Protein AF-A0A6N7IHX2-F1 (afdb_monomer_lite)

Structure (mmCIF, N/CA/C/O backbone):
data_AF-A0A6N7IHX2-F1
#
_entry.id   AF-A0A6N7IHX2-F1
#
loop_
_atom_site.group_PDB
_atom_site.id
_atom_site.type_symbol
_atom_site.label_atom_id
_atom_site.label_alt_id
_atom_site.label_comp_id
_atom_site.label_asym_id
_atom_site.label_entity_id
_atom_site.label_seq_id
_atom_site.pdbx_PDB_ins_code
_atom_site.Cartn_x
_atom_site.Cartn_y
_atom_site.Cartn_z
_atom_site.occupancy
_atom_site.B_iso_or_equiv
_atom_site.auth_seq_id
_atom_site.auth_comp_id
_atom_site.auth_asym_id
_atom_site.auth_atom_id
_atom_site.pdbx_PDB_model_num
ATOM 1 N N . MET A 1 1 ? -8.504 -2.794 29.189 1.00 53.91 1 MET A N 1
ATOM 2 C CA . MET A 1 1 ? -8.283 -3.549 27.932 1.00 53.91 1 MET A CA 1
ATOM 3 C C . MET A 1 1 ? -8.823 -2.789 26.723 1.00 53.91 1 MET A C 1
ATOM 5 O O . MET A 1 1 ? -8.096 -2.718 25.749 1.00 53.91 1 MET A O 1
ATOM 9 N N . ALA A 1 2 ? -10.017 -2.180 26.789 1.00 63.09 2 ALA A N 1
ATOM 10 C CA . ALA A 1 2 ? -10.610 -1.434 25.668 1.00 63.09 2 ALA A CA 1
ATOM 11 C C . ALA A 1 2 ? -9.820 -0.176 25.232 1.00 63.09 2 ALA A C 1
ATOM 13 O O . ALA A 1 2 ? -9.639 0.032 24.038 1.00 63.09 2 ALA A O 1
ATOM 14 N N . ASP A 1 3 ? -9.262 0.602 26.170 1.00 72.31 3 ASP A N 1
ATOM 15 C CA . ASP A 1 3 ? -8.580 1.868 25.829 1.00 72.31 3 ASP A CA 1
ATOM 16 C C . ASP A 1 3 ? -7.305 1.686 24.990 1.00 72.31 3 ASP A C 1
ATOM 18 O O . ASP A 1 3 ? -7.047 2.465 24.078 1.00 72.31 3 ASP A O 1
ATOM 22 N N . GLY A 1 4 ? -6.524 0.632 25.259 1.00 78.69 4 GLY A N 1
ATOM 23 C CA . GLY A 1 4 ? -5.329 0.318 24.468 1.00 78.69 4 GLY A CA 1
ATOM 24 C C . GLY A 1 4 ? -5.679 -0.104 23.041 1.00 78.69 4 GLY A C 1
ATOM 25 O O . GLY A 1 4 ? -5.053 0.346 22.093 1.00 78.69 4 GLY A O 1
ATOM 26 N N . PHE A 1 5 ? -6.748 -0.887 22.881 1.00 79.62 5 PHE A N 1
ATOM 27 C CA . PHE A 1 5 ? -7.206 -1.339 21.568 1.00 79.62 5 PHE A CA 1
ATOM 28 C C . PHE A 1 5 ? -7.808 -0.201 20.728 1.00 79.62 5 PHE A C 1
ATOM 30 O O . PHE A 1 5 ? -7.641 -0.168 19.510 1.00 79.62 5 PHE A O 1
ATOM 37 N N . ARG A 1 6 ? -8.478 0.764 21.375 1.00 81.56 6 ARG A N 1
ATOM 38 C CA . ARG A 1 6 ? -8.948 1.992 20.720 1.00 81.56 6 ARG A CA 1
ATOM 39 C C . ARG A 1 6 ? -7.772 2.809 20.176 1.00 81.56 6 ARG A C 1
ATOM 41 O O . ARG A 1 6 ? -7.803 3.190 19.009 1.00 81.56 6 ARG A O 1
ATOM 48 N N . ALA A 1 7 ? -6.731 2.999 20.988 1.00 83.62 7 ALA A N 1
ATOM 49 C CA . ALA A 1 7 ? -5.510 3.682 20.567 1.00 83.62 7 ALA A CA 1
ATOM 50 C C . ALA A 1 7 ? -4.804 2.947 19.413 1.00 83.62 7 ALA A C 1
ATOM 52 O O . ALA A 1 7 ? -4.333 3.587 18.479 1.00 83.62 7 ALA A O 1
ATOM 53 N N . ASP A 1 8 ? -4.783 1.611 19.420 1.00 83.81 8 ASP A N 1
ATOM 54 C CA . ASP A 1 8 ? -4.231 0.824 18.311 1.00 83.81 8 ASP A CA 1
ATOM 55 C C . ASP A 1 8 ? -5.012 1.034 17.003 1.00 83.81 8 ASP A C 1
ATOM 57 O O . ASP A 1 8 ? -4.409 1.162 15.939 1.00 83.81 8 ASP A O 1
ATOM 61 N N . CYS A 1 9 ? -6.344 1.127 17.062 1.00 84.31 9 CYS A N 1
ATOM 62 C CA . CYS A 1 9 ? -7.169 1.422 15.886 1.00 84.31 9 CYS A CA 1
ATOM 63 C C . CYS A 1 9 ? -6.901 2.830 15.335 1.00 84.31 9 CYS A C 1
ATOM 65 O O . CYS A 1 9 ? -6.774 3.002 14.125 1.00 84.31 9 CYS A O 1
ATOM 67 N N . GLU A 1 10 ? -6.784 3.829 16.211 1.00 87.00 10 GLU A N 1
ATOM 68 C CA . GLU A 1 10 ? -6.427 5.200 15.822 1.00 87.00 10 GLU A CA 1
ATOM 69 C C . GLU A 1 10 ? -5.025 5.243 15.191 1.00 87.00 10 GLU A C 1
ATOM 71 O O . GLU A 1 10 ? -4.857 5.795 14.105 1.00 87.00 10 GLU A O 1
ATOM 76 N N . ASN A 1 11 ? -4.052 4.538 15.778 1.00 86.62 11 ASN A N 1
ATOM 77 C CA . ASN A 1 11 ? -2.703 4.403 15.224 1.00 86.62 11 ASN A CA 1
ATOM 78 C C . ASN A 1 11 ? -2.688 3.726 13.843 1.00 86.62 11 ASN A C 1
ATOM 80 O O . ASN A 1 11 ? -1.879 4.095 12.995 1.00 86.62 11 ASN A O 1
ATOM 84 N N . LEU A 1 12 ? -3.556 2.738 13.593 1.00 83.25 12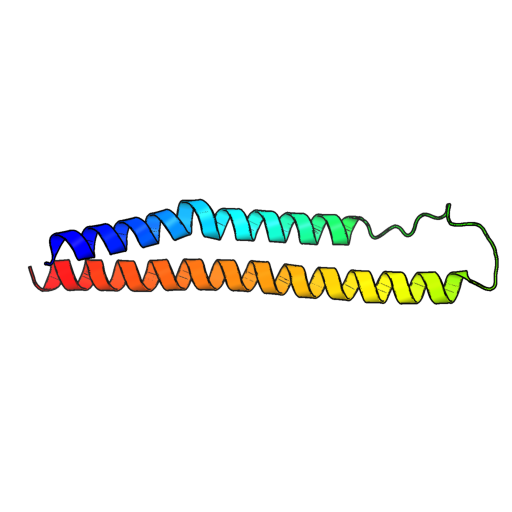 LEU A N 1
ATOM 85 C CA . LEU A 1 12 ? -3.665 2.079 12.284 1.00 83.25 12 LEU A CA 1
ATOM 86 C C . LEU A 1 12 ? -4.240 3.008 11.210 1.00 83.25 12 LEU A C 1
ATOM 88 O O . LEU A 1 12 ? -3.774 2.979 10.067 1.00 83.25 12 LEU A O 1
ATOM 92 N N . ILE A 1 13 ? -5.222 3.837 11.569 1.00 85.38 13 ILE A N 1
ATOM 93 C CA . ILE A 1 13 ? -5.786 4.856 10.673 1.00 85.38 13 ILE A CA 1
ATOM 94 C C . ILE A 1 13 ? -4.714 5.898 10.348 1.00 85.38 13 ILE A C 1
ATOM 96 O O . ILE A 1 13 ? -4.455 6.172 9.172 1.00 85.38 13 ILE A O 1
ATOM 100 N N . ASP A 1 14 ? -4.028 6.405 11.374 1.00 89.31 14 ASP A N 1
ATOM 101 C CA . ASP A 1 14 ? -2.947 7.376 11.215 1.00 89.31 14 ASP A CA 1
ATOM 102 C C . ASP A 1 14 ? -1.792 6.802 10.393 1.00 89.31 14 ASP A C 1
ATOM 104 O O . ASP A 1 14 ? -1.281 7.478 9.500 1.00 89.31 14 ASP A O 1
ATOM 108 N N . PHE A 1 15 ? -1.404 5.546 10.622 1.00 84.44 15 PHE A N 1
ATOM 109 C CA . PHE A 1 15 ? -0.359 4.878 9.849 1.00 84.44 15 PHE A CA 1
ATOM 110 C C . PHE A 1 15 ? -0.737 4.748 8.368 1.00 84.44 15 PHE A C 1
ATOM 112 O O . PHE A 1 15 ? 0.066 5.048 7.480 1.00 84.44 15 PHE A O 1
ATOM 119 N N . SER A 1 16 ? -1.981 4.351 8.097 1.00 82.81 16 SER A N 1
ATOM 120 C CA . SER A 1 16 ? -2.493 4.187 6.734 1.00 82.81 16 SER A CA 1
ATOM 121 C C . SER A 1 16 ? -2.543 5.520 5.985 1.00 82.81 16 SER A C 1
ATOM 123 O O . SER A 1 16 ? -2.140 5.593 4.823 1.00 82.81 16 SER A O 1
ATOM 125 N N . GLY A 1 17 ? -2.980 6.591 6.656 1.00 81.44 17 GLY A N 1
ATOM 126 C CA . GLY A 1 17 ? -3.029 7.940 6.089 1.00 81.44 17 GLY A CA 1
ATOM 127 C C . GLY A 1 17 ? -1.660 8.606 5.940 1.00 81.44 17 GLY A C 1
ATOM 128 O O . GLY A 1 17 ? -1.407 9.255 4.930 1.00 81.44 17 GLY A O 1
ATOM 129 N N . THR A 1 18 ? -0.774 8.434 6.921 1.00 88.00 18 THR A N 1
ATOM 130 C CA . THR A 1 18 ? 0.511 9.152 6.999 1.00 88.00 18 THR A CA 1
ATOM 131 C C . THR A 1 18 ? 1.620 8.470 6.206 1.00 88.00 18 THR A C 1
ATOM 133 O O . THR A 1 18 ? 2.512 9.154 5.715 1.00 88.00 18 THR A O 1
ATOM 136 N N . TYR A 1 19 ? 1.589 7.139 6.074 1.00 83.50 19 TYR A N 1
ATOM 137 C CA . TYR A 1 19 ? 2.693 6.387 5.469 1.00 83.50 19 TYR A CA 1
ATOM 138 C C . TYR A 1 19 ? 2.277 5.583 4.241 1.00 83.50 19 TYR A C 1
ATOM 140 O O . TYR A 1 19 ? 2.921 5.709 3.204 1.00 83.50 19 TYR A O 1
ATOM 148 N N . LEU A 1 20 ? 1.210 4.780 4.314 1.00 79.50 20 LEU A N 1
ATOM 149 C CA . LEU A 1 20 ? 0.868 3.874 3.208 1.00 79.50 20 LEU A CA 1
ATOM 150 C C . LEU A 1 20 ? 0.323 4.606 1.979 1.00 79.50 20 LEU A C 1
ATOM 152 O O . LEU A 1 20 ? 0.772 4.336 0.868 1.00 79.50 20 LEU A O 1
ATOM 156 N N . ARG A 1 21 ? -0.606 5.554 2.164 1.00 85.31 21 ARG A N 1
ATOM 157 C CA . ARG A 1 21 ? -1.164 6.331 1.043 1.00 85.31 21 ARG A CA 1
ATOM 158 C C . ARG A 1 21 ? -0.115 7.218 0.354 1.00 85.31 21 ARG A C 1
ATOM 160 O O . ARG A 1 21 ? -0.059 7.176 -0.874 1.00 85.31 21 ARG A O 1
ATOM 167 N N . PRO A 1 22 ? 0.739 7.973 1.076 1.00 87.62 22 PRO A N 1
ATOM 168 C CA . PRO A 1 22 ? 1.819 8.722 0.437 1.00 87.62 22 PRO A CA 1
ATOM 169 C C . PRO A 1 22 ? 2.809 7.813 -0.288 1.00 87.62 22 PRO A C 1
ATOM 171 O O . PRO A 1 22 ? 3.146 8.087 -1.431 1.00 87.62 22 PRO A O 1
ATOM 174 N N . LEU A 1 23 ? 3.187 6.677 0.311 1.00 82.00 23 LEU A N 1
ATOM 175 C CA . LEU A 1 23 ? 4.084 5.721 -0.339 1.00 82.00 23 LEU A CA 1
ATOM 176 C C . LEU A 1 23 ? 3.485 5.152 -1.635 1.00 82.00 23 LEU A C 1
ATOM 178 O O . LEU A 1 23 ? 4.192 5.025 -2.630 1.00 82.00 23 LEU A O 1
ATOM 182 N N . ALA A 1 24 ? 2.188 4.835 -1.654 1.00 80.31 24 ALA A N 1
ATOM 183 C CA . ALA A 1 24 ? 1.505 4.398 -2.871 1.00 80.31 24 ALA A CA 1
ATOM 184 C C . ALA A 1 24 ? 1.501 5.487 -3.961 1.00 80.31 24 ALA A C 1
ATOM 186 O O . ALA A 1 24 ? 1.685 5.180 -5.142 1.00 80.31 24 ALA A O 1
ATOM 187 N N . SER A 1 25 ? 1.336 6.755 -3.566 1.00 85.19 25 SER A N 1
ATOM 188 C CA . SER A 1 25 ? 1.429 7.907 -4.471 1.00 85.19 25 SER A CA 1
ATOM 189 C C . SER A 1 25 ? 2.833 8.040 -5.060 1.00 85.19 25 SER A C 1
ATOM 191 O O . SER A 1 25 ? 2.971 8.093 -6.279 1.00 85.19 25 SER A O 1
ATOM 193 N N . ASP A 1 26 ? 3.874 7.995 -4.225 1.00 85.69 26 ASP A N 1
ATOM 194 C CA . ASP A 1 26 ? 5.274 8.112 -4.653 1.00 85.69 26 ASP A CA 1
ATOM 195 C C . ASP A 1 26 ? 5.670 6.993 -5.631 1.00 85.69 26 ASP A C 1
ATOM 197 O O . ASP A 1 26 ? 6.370 7.226 -6.623 1.00 85.69 26 ASP A O 1
ATOM 201 N N . VAL A 1 27 ? 5.205 5.763 -5.378 1.00 81.00 27 VAL A N 1
ATOM 202 C CA . VAL A 1 27 ? 5.430 4.621 -6.278 1.00 81.00 27 VAL A CA 1
ATOM 203 C C . VAL A 1 27 ? 4.696 4.824 -7.606 1.00 81.00 27 VAL A C 1
ATOM 205 O O . VAL A 1 27 ? 5.280 4.561 -8.656 1.00 81.00 27 VAL A O 1
ATOM 208 N N . SER A 1 28 ? 3.465 5.344 -7.581 1.00 81.12 28 SER A N 1
ATOM 209 C CA . SER A 1 28 ? 2.695 5.652 -8.798 1.00 81.12 28 SER A CA 1
ATOM 210 C C . SER A 1 28 ? 3.356 6.753 -9.634 1.00 81.12 28 SER A C 1
ATOM 212 O O . SER A 1 28 ? 3.479 6.623 -10.850 1.00 81.12 28 SER A O 1
ATOM 214 N N . GLU A 1 29 ? 3.830 7.825 -8.994 1.00 83.56 29 GLU A N 1
ATOM 215 C CA . GLU A 1 29 ? 4.557 8.913 -9.661 1.00 83.56 29 GLU A CA 1
ATOM 216 C C . GLU A 1 29 ? 5.880 8.423 -10.257 1.00 83.56 29 GLU A C 1
ATOM 218 O O . GLU A 1 29 ? 6.233 8.783 -11.381 1.00 83.56 29 GLU A O 1
ATOM 223 N N . SER A 1 30 ? 6.587 7.546 -9.541 1.00 78.69 30 SER A N 1
ATOM 224 C CA . SER A 1 30 ? 7.812 6.915 -10.039 1.00 78.69 30 SER A CA 1
ATOM 225 C C . SER A 1 30 ? 7.537 6.013 -11.245 1.00 78.69 30 SER A C 1
ATOM 227 O O . SER A 1 30 ? 8.289 6.063 -12.218 1.00 78.69 30 SER A O 1
ATOM 229 N N . ALA A 1 31 ? 6.447 5.236 -11.217 1.00 75.06 31 ALA A N 1
ATOM 230 C CA . ALA A 1 31 ? 6.009 4.419 -12.350 1.00 75.06 31 ALA A CA 1
ATOM 231 C C . ALA A 1 31 ? 5.692 5.285 -13.574 1.00 75.06 31 ALA A C 1
ATOM 233 O O . ALA A 1 31 ? 6.131 4.988 -14.688 1.00 75.06 31 ALA A O 1
ATOM 234 N N . GLN A 1 32 ? 5.002 6.410 -13.361 1.00 75.19 32 GLN A N 1
ATOM 235 C CA . GLN A 1 32 ? 4.709 7.367 -14.422 1.00 75.19 32 GLN A CA 1
ATOM 236 C C . GLN A 1 32 ? 5.989 7.990 -14.992 1.00 75.19 32 GLN A C 1
ATOM 238 O O . GLN A 1 32 ? 6.140 8.053 -16.209 1.00 75.19 32 GLN A O 1
ATOM 243 N N . ALA A 1 33 ? 6.948 8.377 -14.146 1.00 75.44 33 ALA A N 1
ATOM 244 C CA . ALA A 1 33 ? 8.227 8.929 -14.590 1.00 75.44 33 ALA A CA 1
ATOM 245 C C . ALA A 1 33 ? 9.051 7.920 -15.415 1.00 75.44 33 ALA A C 1
ATOM 247 O O . ALA A 1 33 ? 9.679 8.299 -16.405 1.00 75.44 33 ALA A O 1
ATOM 248 N N . VAL A 1 34 ? 9.029 6.633 -15.046 1.00 70.12 34 VAL A N 1
ATOM 249 C CA . VAL A 1 34 ? 9.644 5.550 -15.836 1.00 70.12 34 VAL A CA 1
ATOM 250 C C . VAL A 1 34 ? 8.939 5.383 -17.183 1.00 70.12 34 VAL A C 1
ATOM 252 O O . VAL A 1 34 ? 9.609 5.190 -18.199 1.00 70.12 34 VAL A O 1
ATOM 255 N N . SER A 1 35 ? 7.614 5.528 -17.218 1.00 68.19 35 SER A N 1
ATOM 256 C CA . SER A 1 35 ? 6.852 5.497 -18.468 1.00 68.19 35 SER A CA 1
ATOM 257 C C . SER A 1 35 ? 7.124 6.696 -19.371 1.00 68.19 35 SER A C 1
ATOM 259 O O . SER A 1 35 ? 7.240 6.560 -20.590 1.00 68.19 35 SER A O 1
ATOM 261 N N . ASP A 1 36 ? 7.314 7.875 -18.786 1.00 69.50 36 ASP A N 1
ATOM 262 C CA . ASP A 1 36 ? 7.610 9.103 -19.523 1.00 69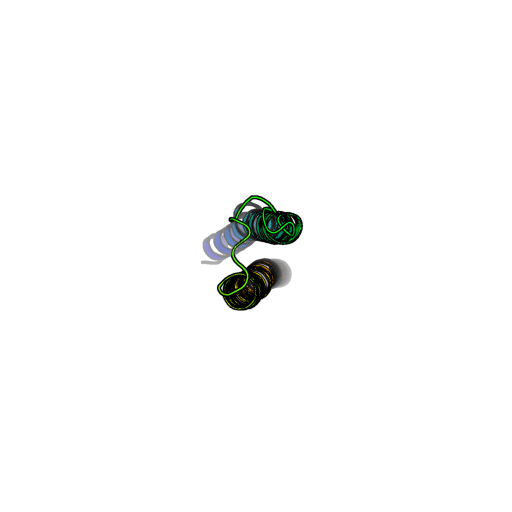.50 36 ASP A CA 1
ATOM 263 C C . ASP A 1 36 ? 9.034 9.107 -20.110 1.00 69.50 36 ASP A C 1
ATOM 265 O O . ASP A 1 36 ? 9.280 9.754 -21.131 1.00 69.50 36 ASP A O 1
ATOM 269 N N . LEU A 1 37 ? 9.958 8.305 -19.560 1.00 66.50 37 LEU A N 1
ATOM 270 C CA . LEU A 1 37 ? 11.294 8.044 -20.126 1.00 66.50 37 LEU A CA 1
ATOM 271 C C . LEU A 1 37 ? 11.270 7.231 -21.441 1.00 66.50 37 LEU A C 1
ATOM 273 O O . LEU A 1 37 ? 12.326 6.819 -21.919 1.00 66.50 37 LEU A O 1
ATOM 277 N N . ARG A 1 38 ? 10.092 7.053 -22.063 1.00 56.22 38 ARG A N 1
ATOM 278 C CA . ARG A 1 38 ? 9.792 6.372 -23.344 1.00 56.22 38 ARG A CA 1
ATOM 279 C C . ARG A 1 38 ? 10.690 6.699 -24.542 1.00 56.22 38 ARG A C 1
ATOM 281 O O . ARG A 1 38 ? 10.560 6.053 -25.583 1.00 56.22 38 ARG A O 1
ATOM 288 N N . THR A 1 39 ? 11.580 7.678 -24.456 1.00 55.44 39 THR A N 1
ATOM 289 C CA . THR A 1 39 ? 12.563 7.949 -25.501 1.00 55.44 39 THR A CA 1
ATOM 290 C C . THR A 1 39 ? 13.819 7.113 -25.273 1.00 55.44 39 THR A C 1
ATOM 292 O O . THR A 1 39 ? 14.721 7.469 -24.517 1.00 55.44 39 THR A O 1
ATOM 295 N N . CYS A 1 40 ? 13.906 5.995 -26.002 1.00 52.50 40 CYS A N 1
ATOM 296 C CA . CYS A 1 40 ? 15.188 5.355 -26.280 1.00 52.50 40 CYS A CA 1
ATOM 297 C C . CYS A 1 40 ? 16.158 6.453 -26.758 1.00 52.50 40 CYS A C 1
ATOM 299 O O . CYS A 1 40 ? 15.819 7.164 -27.711 1.00 52.50 40 CYS A O 1
ATOM 301 N N . PRO A 1 41 ? 17.317 6.666 -26.111 1.00 53.12 41 PRO A N 1
ATOM 302 C CA . PRO A 1 41 ? 18.216 7.717 -26.542 1.00 53.12 41 PRO A CA 1
ATOM 303 C C . PRO A 1 41 ? 18.688 7.382 -27.958 1.00 53.12 41 PRO A C 1
ATOM 305 O O . PRO A 1 41 ? 19.411 6.407 -28.165 1.00 53.12 41 PRO A O 1
ATOM 308 N N . GLU A 1 42 ? 18.325 8.213 -28.939 1.00 53.09 42 GLU A N 1
ATOM 309 C CA . GLU A 1 42 ? 18.824 8.121 -30.324 1.00 53.09 42 GLU A CA 1
ATOM 310 C C . GLU A 1 42 ? 20.369 8.119 -30.392 1.00 53.09 42 GLU A C 1
ATOM 312 O O . GLU A 1 42 ? 20.968 7.783 -31.410 1.00 53.09 42 GLU A O 1
ATOM 317 N N . THR A 1 43 ? 21.031 8.462 -29.284 1.00 51.41 43 THR A N 1
ATOM 318 C CA . THR A 1 43 ? 22.480 8.528 -29.099 1.00 51.41 43 THR A CA 1
ATOM 319 C C . THR A 1 43 ? 23.164 7.181 -28.844 1.00 51.41 43 THR A C 1
ATOM 321 O O . THR A 1 43 ? 24.396 7.144 -28.799 1.00 51.41 43 THR A O 1
ATOM 324 N N . TRP A 1 44 ? 22.434 6.065 -28.718 1.00 54.34 44 TRP A N 1
ATOM 325 C CA . TRP A 1 44 ? 23.033 4.725 -28.616 1.00 54.34 44 TRP A CA 1
ATOM 326 C C . TRP A 1 44 ? 23.482 4.237 -30.004 1.00 54.34 44 TRP A C 1
ATOM 328 O O . TRP A 1 44 ? 22.860 3.366 -30.595 1.00 54.34 44 TRP A O 1
ATOM 338 N N . GLY A 1 45 ? 24.545 4.863 -30.528 1.00 49.00 45 GLY A N 1
ATOM 339 C CA . GLY A 1 45 ? 25.406 4.440 -31.644 1.00 49.00 45 GLY A CA 1
ATOM 340 C C . GLY A 1 45 ? 24.750 3.659 -32.791 1.00 49.00 45 GLY A C 1
ATOM 341 O O . GLY A 1 45 ? 24.466 2.472 -32.668 1.00 49.00 45 GLY A O 1
ATOM 342 N N . THR A 1 46 ? 24.634 4.292 -33.960 1.00 50.19 46 THR A N 1
ATOM 343 C CA . THR A 1 46 ? 24.133 3.743 -35.236 1.00 50.19 46 THR A CA 1
ATOM 344 C C . THR A 1 46 ? 24.952 2.551 -35.767 1.00 50.19 46 THR A C 1
ATOM 346 O O . THR A 1 46 ? 25.698 2.670 -36.740 1.00 50.19 46 THR A O 1
ATOM 349 N N . GLY A 1 47 ? 24.825 1.386 -35.129 1.00 52.66 47 GLY A N 1
ATOM 350 C CA . GLY A 1 47 ? 25.361 0.098 -35.563 1.00 52.66 47 GLY A CA 1
ATOM 351 C C . GLY A 1 47 ? 24.214 -0.873 -35.886 1.00 52.66 47 GLY A C 1
ATOM 352 O O . GLY A 1 47 ? 23.487 -1.262 -34.972 1.00 52.66 47 GLY A O 1
ATOM 353 N N . PRO A 1 48 ? 24.025 -1.298 -37.149 1.00 55.12 48 PRO A N 1
ATOM 354 C CA . PRO A 1 48 ? 22.798 -1.966 -37.604 1.00 55.12 48 PRO A CA 1
ATOM 355 C C . PRO A 1 48 ? 22.531 -3.374 -37.033 1.00 55.12 48 PRO A C 1
ATOM 357 O O . PRO A 1 48 ? 21.470 -3.928 -37.301 1.00 55.12 48 PRO A O 1
ATOM 360 N N . SER A 1 49 ? 23.437 -3.971 -36.249 1.00 55.41 49 SER A N 1
ATOM 361 C CA . SER A 1 49 ? 23.276 -5.349 -35.747 1.00 55.41 49 SER A CA 1
ATOM 362 C C . SER A 1 49 ? 22.835 -5.475 -34.284 1.00 55.41 49 SER A C 1
ATOM 364 O O . SER A 1 49 ? 22.341 -6.533 -33.906 1.00 55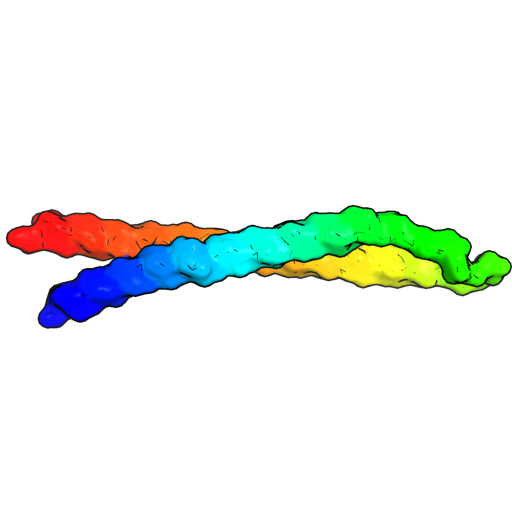.41 49 SER A O 1
ATOM 366 N N . ILE A 1 50 ? 22.988 -4.435 -33.456 1.00 52.53 50 ILE A N 1
ATOM 367 C CA . ILE A 1 50 ? 22.735 -4.513 -31.999 1.00 52.53 50 ILE A CA 1
ATOM 368 C C . ILE A 1 50 ? 21.417 -3.813 -31.613 1.00 52.53 50 ILE A C 1
ATOM 370 O O . ILE A 1 50 ? 20.778 -4.159 -30.620 1.00 52.53 50 ILE A O 1
ATOM 374 N N . TYR A 1 51 ? 20.959 -2.876 -32.447 1.00 57.25 51 TYR A N 1
ATOM 375 C CA . TYR A 1 51 ? 19.787 -2.033 -32.197 1.00 57.25 51 TYR A CA 1
ATOM 376 C C . TYR A 1 51 ? 18.471 -2.804 -31.946 1.00 57.25 51 TYR A C 1
ATOM 378 O O . TYR A 1 51 ? 17.773 -2.473 -30.988 1.00 57.25 51 TYR A O 1
ATOM 386 N N . PRO A 1 52 ? 18.127 -3.866 -32.707 1.00 56.97 52 PRO A N 1
ATOM 387 C CA . PRO A 1 52 ? 16.872 -4.592 -32.486 1.00 56.97 52 PRO A CA 1
ATOM 388 C C . PRO A 1 52 ? 16.845 -5.354 -31.154 1.00 56.97 52 PRO A C 1
ATOM 390 O O . PRO A 1 52 ? 15.805 -5.438 -30.506 1.00 56.97 52 PRO A O 1
ATOM 393 N N . PHE A 1 53 ? 17.994 -5.890 -30.726 1.00 55.97 53 PHE A N 1
ATOM 394 C CA . PHE A 1 53 ? 18.116 -6.617 -29.463 1.00 55.97 53 PHE A CA 1
ATOM 395 C C . PHE A 1 53 ? 18.069 -5.667 -28.262 1.00 55.97 53 PHE A C 1
ATOM 397 O O . PHE A 1 53 ? 17.385 -5.954 -27.282 1.00 55.97 53 PHE A O 1
ATOM 404 N N . LEU A 1 54 ? 18.744 -4.514 -28.350 1.00 59.03 54 LEU A N 1
ATOM 405 C CA . LEU A 1 54 ? 18.702 -3.477 -27.314 1.00 59.03 54 LEU A CA 1
ATOM 406 C C . LEU A 1 54 ? 17.313 -2.847 -27.181 1.00 59.03 54 LEU A C 1
ATOM 408 O O . LEU A 1 54 ? 16.853 -2.663 -26.062 1.00 59.03 54 LEU A O 1
ATOM 412 N N . GLY A 1 55 ? 16.614 -2.593 -28.290 1.00 62.16 55 GLY A N 1
ATOM 413 C CA . GLY A 1 55 ? 15.240 -2.086 -28.256 1.00 62.16 55 GLY A CA 1
ATOM 414 C C . GLY A 1 55 ? 14.261 -3.074 -27.614 1.00 62.16 55 GLY A C 1
ATOM 415 O O . GLY A 1 55 ? 13.509 -2.695 -26.723 1.00 62.16 55 GLY A O 1
ATOM 416 N N . ALA A 1 56 ? 14.307 -4.353 -28.005 1.00 62.72 56 ALA A N 1
ATOM 417 C CA . ALA A 1 56 ? 13.415 -5.376 -27.454 1.00 62.72 56 ALA A CA 1
ATOM 418 C C . ALA A 1 56 ? 13.698 -5.688 -25.973 1.00 62.72 56 ALA A C 1
ATOM 420 O O . ALA A 1 56 ? 12.768 -5.895 -25.198 1.00 62.72 56 ALA A O 1
ATOM 421 N N . SER A 1 57 ? 14.972 -5.713 -25.567 1.00 64.06 57 SER A N 1
ATOM 422 C CA . SER A 1 57 ? 15.350 -5.924 -24.162 1.00 64.06 57 SER A CA 1
ATOM 423 C C . SER A 1 57 ? 15.042 -4.712 -23.285 1.00 64.06 57 SER A C 1
ATOM 425 O O . SER A 1 57 ? 14.556 -4.893 -22.173 1.00 64.06 57 SER A O 1
ATOM 427 N N . TYR A 1 58 ? 15.250 -3.491 -23.787 1.00 65.88 58 TYR A N 1
ATOM 428 C CA . TYR A 1 58 ? 14.822 -2.265 -23.112 1.00 65.88 58 TYR A CA 1
ATOM 429 C C . TYR A 1 58 ? 13.308 -2.251 -22.899 1.00 65.88 58 TYR A C 1
ATOM 431 O O . TYR A 1 58 ? 12.858 -2.012 -21.785 1.00 65.88 58 TYR A O 1
ATOM 439 N N . GLU A 1 59 ? 12.532 -2.583 -23.932 1.00 68.06 59 GLU A N 1
ATOM 440 C CA . GLU A 1 59 ? 11.071 -2.608 -23.851 1.00 68.06 59 GLU A CA 1
ATOM 441 C C . GLU A 1 59 ? 10.561 -3.677 -22.874 1.00 68.06 59 GLU A C 1
ATOM 443 O O . GLU A 1 59 ? 9.687 -3.394 -22.061 1.00 68.06 59 GLU A O 1
ATOM 448 N N . ALA A 1 60 ? 11.154 -4.876 -22.879 1.00 69.75 60 ALA A N 1
ATOM 449 C CA . ALA A 1 60 ? 10.795 -5.939 -21.938 1.00 69.75 60 ALA A CA 1
ATOM 450 C C . ALA A 1 60 ? 11.129 -5.578 -20.480 1.00 69.75 60 ALA A C 1
ATOM 452 O O . ALA A 1 60 ? 10.346 -5.858 -19.574 1.00 69.75 60 ALA A O 1
ATOM 453 N N . VAL A 1 61 ? 12.284 -4.946 -20.244 1.00 69.44 61 VAL A N 1
ATOM 454 C CA . VAL A 1 61 ? 12.680 -4.475 -18.910 1.00 69.44 61 VAL A CA 1
ATOM 455 C C . VAL A 1 61 ? 11.782 -3.321 -18.461 1.00 69.44 61 VAL A C 1
ATOM 457 O O . VAL A 1 61 ? 11.322 -3.328 -17.323 1.00 69.44 61 VAL A O 1
ATOM 460 N N . ARG A 1 62 ? 11.481 -2.369 -19.351 1.00 69.56 62 ARG A N 1
ATOM 461 C CA . ARG A 1 62 ? 10.564 -1.251 -19.093 1.00 69.56 62 ARG A CA 1
ATOM 462 C C . ARG A 1 62 ? 9.189 -1.759 -18.685 1.00 69.56 62 ARG A C 1
ATOM 464 O O . ARG A 1 62 ? 8.707 -1.382 -17.626 1.00 69.56 62 ARG A O 1
ATOM 471 N N . GLN A 1 63 ? 8.612 -2.658 -19.476 1.00 73.50 63 GLN A N 1
ATOM 472 C CA . GLN A 1 63 ? 7.296 -3.224 -19.206 1.00 73.50 63 GLN A CA 1
ATOM 473 C C . GLN A 1 63 ? 7.267 -3.985 -17.873 1.00 73.50 63 GLN A C 1
ATOM 475 O O . GLN A 1 63 ? 6.349 -3.797 -17.086 1.00 73.50 63 GLN A O 1
ATOM 480 N N . PHE A 1 64 ? 8.310 -4.763 -17.563 1.00 71.88 64 PHE A N 1
ATOM 481 C CA . PHE A 1 64 ? 8.422 -5.427 -16.261 1.00 71.88 64 PHE A CA 1
ATOM 482 C C . PHE A 1 64 ? 8.445 -4.432 -15.090 1.00 71.88 64 PHE A C 1
ATOM 484 O O . PHE A 1 64 ? 7.797 -4.673 -14.073 1.00 71.88 64 PHE A O 1
ATOM 491 N N . PHE A 1 65 ? 9.184 -3.324 -15.211 1.00 69.81 65 PHE A N 1
ATOM 492 C CA . PHE A 1 65 ? 9.228 -2.299 -14.166 1.00 69.81 65 PHE A CA 1
ATOM 493 C C . PHE A 1 65 ? 7.910 -1.530 -14.046 1.00 69.81 65 PHE A C 1
ATOM 495 O O . PHE A 1 65 ? 7.474 -1.295 -12.924 1.00 69.81 65 PHE A O 1
ATOM 502 N N . GLU A 1 66 ? 7.267 -1.184 -15.161 1.00 72.50 66 GLU A N 1
ATOM 503 C CA . GLU A 1 66 ? 5.960 -0.516 -15.168 1.00 72.50 66 GLU A CA 1
ATOM 504 C C . GLU A 1 66 ? 4.883 -1.380 -14.508 1.00 72.50 66 GLU A C 1
ATOM 506 O O . GLU A 1 66 ? 4.195 -0.904 -13.605 1.00 72.50 66 GLU A O 1
ATOM 511 N N . ASP A 1 67 ? 4.785 -2.653 -14.901 1.00 76.19 67 ASP A N 1
ATOM 512 C CA . ASP A 1 67 ? 3.798 -3.590 -14.359 1.00 76.19 67 ASP A CA 1
ATOM 513 C C . ASP A 1 67 ? 4.043 -3.830 -12.856 1.00 76.19 67 ASP A C 1
ATOM 515 O O . ASP A 1 67 ? 3.130 -3.707 -12.040 1.00 76.19 67 ASP A O 1
ATOM 519 N N . ALA A 1 68 ? 5.296 -4.084 -12.456 1.00 75.69 68 ALA A N 1
ATOM 520 C CA . ALA A 1 68 ? 5.636 -4.337 -11.055 1.00 75.69 68 ALA A CA 1
ATOM 521 C C . ALA A 1 68 ? 5.431 -3.107 -10.154 1.00 75.69 68 ALA A C 1
ATOM 523 O O . ALA A 1 68 ? 5.010 -3.247 -9.005 1.00 75.69 68 ALA A O 1
ATOM 524 N N . GLN A 1 69 ? 5.739 -1.900 -10.639 1.00 72.75 69 GLN A N 1
ATOM 525 C CA . GLN A 1 69 ? 5.533 -0.675 -9.863 1.00 72.75 69 GLN A CA 1
ATOM 526 C C . GLN A 1 69 ? 4.044 -0.344 -9.723 1.00 72.75 69 GLN A C 1
ATOM 528 O O . GLN A 1 69 ? 3.622 0.059 -8.636 1.00 72.75 69 GLN A O 1
ATOM 533 N N . TRP A 1 70 ? 3.239 -0.578 -10.765 1.00 76.19 70 TRP A N 1
ATOM 534 C CA . TRP A 1 70 ? 1.788 -0.417 -10.670 1.00 76.19 70 TRP A CA 1
ATOM 535 C C . TRP A 1 70 ? 1.160 -1.383 -9.668 1.00 76.19 70 TRP A C 1
ATOM 537 O O . TRP A 1 70 ? 0.398 -0.949 -8.802 1.00 76.19 70 TRP A O 1
ATOM 547 N N . ASP A 1 71 ? 1.528 -2.664 -9.723 1.00 82.19 71 ASP A N 1
ATOM 548 C CA . ASP A 1 71 ? 1.016 -3.677 -8.795 1.00 82.19 71 ASP A CA 1
ATOM 549 C C . ASP A 1 71 ? 1.341 -3.335 -7.331 1.00 82.19 71 ASP A C 1
ATOM 551 O O . ASP A 1 71 ? 0.503 -3.504 -6.438 1.00 82.19 71 ASP A O 1
ATOM 555 N N . VAL A 1 72 ? 2.540 -2.802 -7.067 1.00 78.50 72 VAL A N 1
ATOM 556 C CA . VAL A 1 72 ? 2.948 -2.363 -5.723 1.00 78.50 72 VAL A CA 1
ATOM 557 C C . VAL A 1 72 ? 2.126 -1.163 -5.254 1.00 78.50 72 VAL A C 1
ATOM 559 O O . VAL A 1 72 ? 1.653 -1.166 -4.116 1.00 78.50 72 VAL A O 1
ATOM 562 N N . ALA A 1 73 ? 1.920 -0.154 -6.104 1.00 76.69 73 ALA A N 1
ATOM 563 C CA . ALA A 1 73 ? 1.121 1.020 -5.750 1.00 76.69 73 ALA A CA 1
ATOM 564 C C . ALA A 1 73 ? -0.343 0.663 -5.440 1.00 76.69 73 ALA A C 1
ATOM 566 O O . ALA A 1 73 ? -0.906 1.142 -4.448 1.00 76.69 73 ALA A O 1
ATOM 567 N N . VAL A 1 74 ? -0.943 -0.217 -6.249 1.00 81.06 74 VAL A N 1
ATOM 568 C CA . VAL A 1 74 ? -2.305 -0.727 -6.025 1.00 81.06 74 VAL A CA 1
ATOM 569 C C . VAL A 1 74 ? -2.371 -1.494 -4.708 1.00 81.06 74 VAL A C 1
ATOM 571 O O . VAL A 1 74 ? -3.187 -1.170 -3.849 1.00 81.06 74 VAL A O 1
ATOM 574 N N . THR A 1 75 ? -1.446 -2.433 -4.487 1.00 86.50 75 THR A N 1
ATOM 575 C CA . THR A 1 75 ? -1.415 -3.244 -3.260 1.00 86.50 75 THR A CA 1
ATOM 576 C C . THR A 1 75 ? -1.273 -2.382 -2.003 1.00 86.50 75 THR A C 1
ATOM 578 O O . THR A 1 75 ? -1.956 -2.619 -1.008 1.00 86.50 75 THR A O 1
ATOM 581 N N . LEU A 1 76 ? -0.404 -1.366 -2.021 1.00 79.50 76 LEU A N 1
ATOM 582 C CA . LEU A 1 76 ? -0.226 -0.455 -0.885 1.00 79.50 76 LEU A CA 1
ATOM 583 C C . LEU A 1 76 ? -1.493 0.356 -0.586 1.00 79.50 76 LEU A C 1
ATOM 585 O O . LEU A 1 76 ? -1.818 0.570 0.584 1.00 79.50 76 LEU A O 1
ATOM 589 N N . SER A 1 77 ? -2.215 0.767 -1.629 1.00 79.12 77 SER A N 1
ATOM 590 C CA . SER A 1 77 ? -3.486 1.486 -1.494 1.00 79.12 77 SER A CA 1
ATOM 591 C C . SER A 1 77 ? -4.574 0.585 -0.908 1.00 79.12 77 SER A C 1
ATOM 593 O O . SER A 1 77 ? -5.219 0.966 0.069 1.00 79.12 77 SER A O 1
ATOM 595 N N . ASP A 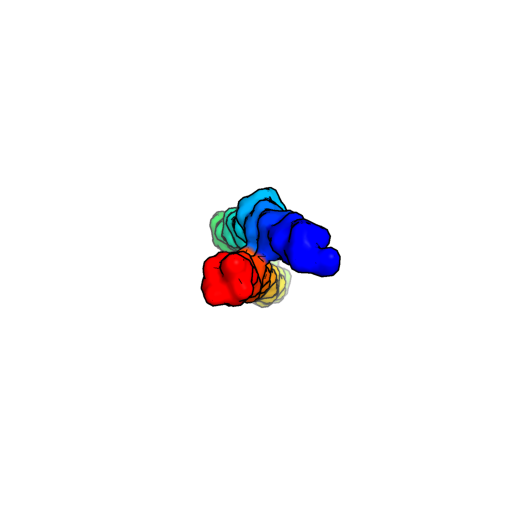1 78 ? -4.706 -0.640 -1.421 1.00 84.31 78 ASP A N 1
ATOM 596 C CA . ASP A 1 78 ? -5.674 -1.632 -0.938 1.00 84.31 78 ASP A CA 1
ATOM 597 C C . ASP A 1 78 ? -5.425 -2.003 0.530 1.00 84.31 78 ASP A C 1
ATOM 599 O O . ASP A 1 78 ? -6.359 -2.113 1.328 1.00 84.31 78 ASP A O 1
ATOM 603 N N . VAL A 1 79 ? -4.154 -2.164 0.920 1.00 84.38 79 VAL A N 1
ATOM 604 C CA . VAL A 1 79 ? -3.777 -2.427 2.316 1.00 84.38 79 VAL A CA 1
ATOM 605 C C . VAL A 1 79 ? -4.138 -1.240 3.209 1.00 84.38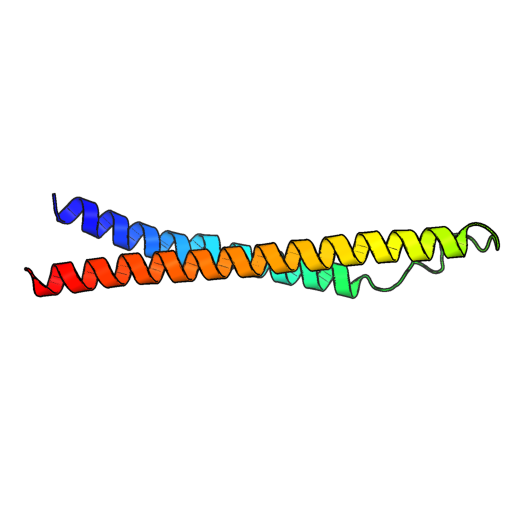 79 VAL A C 1
ATOM 607 O O . VAL A 1 79 ? -4.678 -1.451 4.296 1.00 84.38 79 VAL A O 1
ATOM 610 N N . ALA A 1 80 ? -3.893 -0.003 2.767 1.00 80.75 80 ALA A N 1
ATOM 611 C CA . ALA A 1 80 ? -4.271 1.191 3.524 1.00 80.75 80 ALA A CA 1
ATOM 612 C C . ALA A 1 80 ? -5.793 1.288 3.723 1.00 80.75 80 ALA A C 1
ATOM 614 O O . ALA A 1 80 ? -6.259 1.591 4.823 1.00 80.75 80 ALA A O 1
ATOM 615 N N . ASP A 1 81 ? -6.572 0.999 2.680 1.00 82.81 81 ASP A N 1
ATOM 616 C CA . ASP A 1 81 ? -8.034 1.001 2.742 1.00 82.81 81 ASP A CA 1
ATOM 617 C C . ASP A 1 81 ? -8.560 -0.103 3.670 1.00 82.81 81 ASP A C 1
ATOM 619 O O . ASP A 1 81 ? -9.428 0.153 4.511 1.00 82.81 81 ASP A O 1
ATOM 623 N N . ALA A 1 82 ? -7.999 -1.313 3.587 1.00 84.81 82 ALA A N 1
ATOM 624 C CA . ALA A 1 82 ? -8.377 -2.428 4.449 1.00 84.81 82 ALA A CA 1
ATOM 625 C C . ALA A 1 82 ? -8.071 -2.147 5.928 1.00 84.81 82 ALA A C 1
ATOM 627 O O . ALA A 1 82 ? -8.916 -2.399 6.791 1.00 84.81 82 ALA A O 1
ATOM 628 N N . LEU A 1 83 ? -6.891 -1.597 6.232 1.00 82.19 83 LEU A N 1
ATOM 629 C CA . LEU A 1 83 ? -6.503 -1.244 7.599 1.00 82.19 83 LEU A CA 1
ATOM 630 C C . LEU A 1 83 ? -7.415 -0.160 8.184 1.00 82.19 83 LEU A C 1
ATOM 632 O O . LEU A 1 83 ? -7.894 -0.324 9.309 1.00 82.19 83 LEU A O 1
ATOM 636 N N . CYS A 1 84 ? -7.727 0.889 7.413 1.00 85.00 84 CYS A N 1
ATOM 637 C CA . CYS A 1 84 ? -8.702 1.900 7.825 1.00 85.00 84 CYS A CA 1
ATOM 638 C C . CYS A 1 84 ? -10.083 1.283 8.081 1.00 85.00 84 CYS A C 1
ATOM 640 O O . CYS A 1 84 ? -10.656 1.487 9.149 1.00 85.00 84 CYS A O 1
ATOM 642 N N . ALA A 1 85 ? -10.604 0.481 7.148 1.00 85.31 85 ALA A N 1
ATOM 643 C CA . ALA A 1 85 ? -11.937 -0.108 7.269 1.00 85.31 85 ALA A CA 1
ATOM 644 C C . ALA A 1 85 ? -12.063 -1.040 8.485 1.00 85.31 85 ALA A C 1
ATOM 646 O O . ALA A 1 85 ? -13.100 -1.073 9.154 1.00 85.31 85 ALA A O 1
ATOM 647 N N . VAL A 1 86 ? -11.016 -1.810 8.788 1.00 86.81 86 VAL A N 1
ATOM 648 C CA . VAL A 1 86 ? -10.977 -2.679 9.970 1.00 86.81 86 VAL A CA 1
ATOM 649 C C . VAL A 1 86 ? -10.974 -1.838 11.247 1.00 86.81 86 VAL A C 1
ATOM 651 O O . VAL A 1 86 ? -11.815 -2.064 12.121 1.00 86.81 86 VAL A O 1
ATOM 654 N N . ALA A 1 87 ? -10.095 -0.838 11.338 1.00 84.69 87 ALA A N 1
ATOM 655 C CA . ALA A 1 87 ? -10.005 0.047 12.497 1.00 84.69 87 ALA A CA 1
ATOM 656 C C . ALA A 1 87 ? -11.315 0.816 12.748 1.00 84.69 87 ALA A C 1
ATOM 658 O O . ALA A 1 87 ? -11.821 0.844 13.872 1.00 84.69 87 ALA A O 1
ATOM 659 N N . GLU A 1 88 ? -11.931 1.369 11.703 1.00 87.00 88 GLU A N 1
ATOM 660 C CA . GLU A 1 88 ? -13.212 2.076 11.798 1.00 87.00 88 GLU A CA 1
ATOM 661 C C . GLU A 1 88 ? -14.353 1.164 12.254 1.00 87.00 88 GLU A C 1
ATOM 663 O O . GLU A 1 88 ? -15.165 1.555 13.098 1.00 87.00 88 GLU A O 1
ATOM 668 N N . ASN A 1 89 ? -14.417 -0.067 11.737 1.00 87.81 89 ASN A N 1
ATOM 669 C CA . ASN A 1 89 ? -15.427 -1.035 12.159 1.00 87.81 89 ASN A CA 1
ATOM 670 C C . ASN A 1 89 ? -15.295 -1.385 13.640 1.00 87.81 89 ASN A C 1
ATOM 672 O O . ASN A 1 89 ? -16.310 -1.469 14.335 1.00 87.81 89 ASN A O 1
ATOM 676 N N . TYR A 1 90 ? -14.068 -1.542 14.135 1.00 86.00 90 TYR A N 1
ATOM 677 C CA . TYR A 1 90 ? -13.830 -1.784 15.553 1.00 86.00 90 TYR A CA 1
ATOM 678 C C . TYR A 1 90 ? -14.223 -0.588 16.417 1.0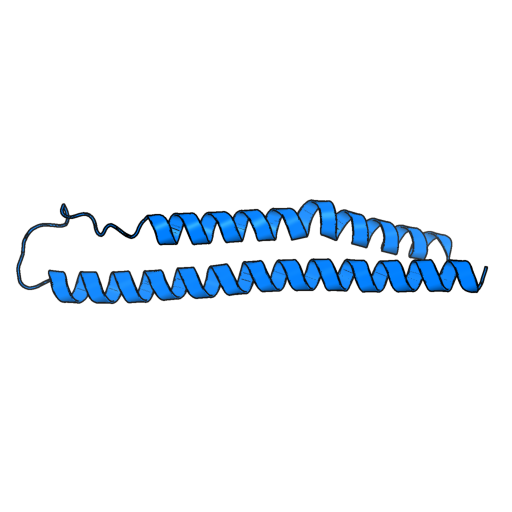0 86.00 90 TYR A C 1
ATOM 680 O O . TYR A 1 90 ? -14.971 -0.765 17.378 1.00 86.00 90 TYR A O 1
ATOM 688 N N . LEU A 1 91 ? -13.823 0.630 16.045 1.00 85.19 91 LEU A N 1
ATOM 689 C CA . LEU A 1 91 ? -14.225 1.850 16.755 1.00 85.19 91 LEU A CA 1
ATOM 690 C C . LEU A 1 91 ? -15.748 2.040 16.761 1.00 85.19 91 LEU A C 1
ATOM 692 O O . LEU A 1 91 ? -16.323 2.510 17.745 1.00 85.19 91 LEU A O 1
ATOM 696 N N . ARG A 1 92 ? -16.423 1.667 15.670 1.00 88.25 92 ARG A N 1
ATOM 697 C CA . ARG A 1 92 ? -17.886 1.698 15.578 1.00 88.25 92 ARG A CA 1
ATOM 698 C C . ARG A 1 92 ? -18.530 0.691 16.529 1.00 88.25 92 ARG A C 1
ATOM 700 O O . ARG A 1 92 ? -19.497 1.048 17.196 1.00 88.25 92 ARG A O 1
ATOM 707 N N . LEU A 1 93 ? -18.023 -0.541 16.584 1.00 86.94 93 LEU A N 1
ATOM 708 C CA . LEU A 1 93 ? -18.517 -1.574 17.500 1.00 86.94 93 LEU A CA 1
ATOM 709 C C . LEU A 1 93 ? -18.294 -1.177 18.964 1.00 86.94 93 LEU A C 1
ATOM 711 O O . LEU A 1 93 ? -19.210 -1.301 19.769 1.00 86.94 93 LEU A O 1
ATOM 715 N N . ASP A 1 94 ? -17.126 -0.627 19.289 1.00 83.69 94 ASP A N 1
ATOM 716 C CA . ASP A 1 94 ? -16.789 -0.161 20.638 1.00 83.69 94 ASP A CA 1
ATOM 717 C C . ASP A 1 94 ? -17.764 0.924 21.137 1.00 83.69 94 ASP A C 1
ATOM 719 O O . ASP A 1 94 ? -18.265 0.851 22.260 1.00 83.69 94 ASP A O 1
ATOM 723 N N . ARG A 1 95 ? -18.146 1.872 20.265 1.00 84.44 95 ARG A N 1
ATOM 724 C CA . ARG A 1 95 ? -19.175 2.890 20.566 1.00 84.44 95 ARG A CA 1
ATOM 725 C C . ARG A 1 95 ? -20.590 2.332 20.729 1.00 84.44 95 ARG A C 1
ATOM 727 O O . ARG A 1 95 ? -21.416 2.997 21.335 1.00 84.44 95 ARG A O 1
ATOM 734 N N . GLN A 1 96 ? -20.902 1.187 20.124 1.00 87.12 96 GLN A N 1
ATOM 735 C CA . GLN A 1 96 ? -22.229 0.566 20.221 1.00 87.12 96 GLN A CA 1
ATOM 736 C C . GLN A 1 96 ? -22.391 -0.286 21.484 1.00 87.12 96 GLN A C 1
ATOM 738 O O . GLN A 1 96 ? -23.520 -0.560 21.883 1.00 87.12 96 GLN A O 1
ATOM 743 N N . ILE A 1 97 ? -21.276 -0.746 22.057 1.00 84.00 97 ILE A N 1
ATOM 744 C CA . ILE A 1 97 ? -21.246 -1.659 23.207 1.00 84.00 97 ILE A CA 1
ATOM 745 C C . ILE A 1 97 ? -20.962 -0.904 24.522 1.00 84.00 97 ILE A C 1
ATOM 747 O O . ILE A 1 97 ? -21.312 -1.412 25.588 1.00 84.00 97 ILE A O 1
ATOM 751 N N . SER A 1 98 ? -20.356 0.288 24.448 1.00 68.44 98 SER A N 1
ATOM 752 C CA . SER A 1 98 ? -20.171 1.220 25.578 1.00 68.44 98 SER A CA 1
ATOM 753 C C . SER A 1 98 ? -21.450 1.980 25.921 1.00 68.44 98 SER A C 1
ATOM 755 O O . SER A 1 98 ? -21.681 2.204 27.130 1.00 68.44 98 SER A O 1
#

pLDDT: mean 74.66, std 11.76, range [49.0, 89.31]

Foldseek 3Di:
DVVVLLVVLVVLLCCLVVPLLVVLVVLVVVLVVLVVVPDPPPPPDPDVPCVVVCVVVSVVVSVVSSVVSNVSSVVSNVSSVVSNVVSVVSVVVVVVVD

Sequence (98 aa):
MADGFRADCENLIDFSGTYLRPLASDVSESAQAVSDLRTCPETWGTGPSIYPFLGASYEAVRQFFEDAQWDVAVTLSDVADALCAVAENYLRLDRQIS

Secondary structure (DSSP, 8-state):
-HHHHHHHHHHHHHHIIIIIHHHHHHHHHHHHHHHHT----TTS---TTTHHHHHHHHHHHHHHHHHHHHHHHHHHHHHHHHHHHHHHHHHHHHHHH-

Radius of gyration: 22.18 Å; chains: 1; bounding box: 48×16×66 Å